Protein AF-A0A7K4CGR8-F1 (afdb_monomer_lite)

Structure (mmCIF, N/CA/C/O backbone):
data_AF-A0A7K4CGR8-F1
#
_entry.id   AF-A0A7K4CGR8-F1
#
loop_
_atom_site.group_PDB
_atom_site.id
_atom_site.type_symbol
_atom_site.label_atom_id
_atom_site.label_alt_id
_atom_site.label_comp_id
_atom_site.label_asym_id
_atom_site.label_entity_id
_atom_site.label_seq_id
_atom_site.pdbx_PDB_ins_code
_atom_site.Cartn_x
_atom_site.Cartn_y
_atom_site.Cartn_z
_atom_site.occupancy
_atom_site.B_iso_or_equiv
_atom_site.auth_seq_id
_atom_site.auth_comp_id
_atom_site.auth_asym_id
_atom_site.auth_atom_id
_atom_site.pdbx_PDB_model_num
ATOM 1 N N . MET A 1 1 ? 19.604 0.598 11.572 1.00 49.72 1 MET A N 1
ATOM 2 C CA . MET A 1 1 ? 18.915 0.019 10.400 1.00 49.72 1 MET A CA 1
ATOM 3 C C . MET A 1 1 ? 17.506 -0.320 10.841 1.00 49.72 1 MET A C 1
ATOM 5 O O . MET A 1 1 ? 17.378 -1.062 11.800 1.00 49.72 1 MET A O 1
ATOM 9 N N . SER A 1 2 ? 16.476 0.284 10.251 1.00 67.44 2 SER A N 1
ATOM 10 C CA . SER A 1 2 ? 15.091 -0.114 10.523 1.00 67.44 2 SER A CA 1
ATOM 11 C C . SER A 1 2 ? 14.811 -1.440 9.816 1.00 67.44 2 SER A C 1
ATOM 13 O O . SER A 1 2 ? 15.114 -1.584 8.630 1.00 67.44 2 SER A O 1
ATOM 15 N N . GLU A 1 3 ? 14.286 -2.412 10.556 1.00 78.75 3 GLU A N 1
ATOM 16 C CA . GLU A 1 3 ? 13.833 -3.701 10.028 1.00 78.75 3 GLU A CA 1
ATOM 17 C C . GLU A 1 3 ? 12.405 -3.575 9.480 1.00 78.75 3 GLU A C 1
ATOM 19 O O . GLU A 1 3 ? 11.647 -2.694 9.897 1.00 78.75 3 GLU A O 1
ATOM 24 N N . LEU A 1 4 ? 12.041 -4.428 8.517 1.00 80.19 4 LEU A N 1
ATOM 25 C CA . LEU A 1 4 ? 10.659 -4.505 8.045 1.00 80.19 4 LEU A CA 1
ATOM 26 C C . LEU A 1 4 ? 9.768 -5.006 9.191 1.00 80.19 4 LEU A C 1
ATOM 28 O O . LEU A 1 4 ? 10.115 -6.009 9.817 1.00 80.19 4 LEU A O 1
ATOM 32 N N . PRO A 1 5 ? 8.607 -4.378 9.445 1.00 82.19 5 PRO A N 1
ATOM 33 C CA . PRO A 1 5 ? 7.629 -4.913 10.377 1.00 82.19 5 PRO A CA 1
ATOM 34 C C . PRO A 1 5 ? 7.267 -6.358 10.030 1.00 82.19 5 PRO A C 1
ATOM 36 O O . PRO A 1 5 ? 7.144 -6.724 8.853 1.00 82.19 5 PRO A O 1
ATOM 39 N N . ILE A 1 6 ? 7.052 -7.171 11.061 1.00 80.19 6 ILE A N 1
ATOM 40 C CA . ILE A 1 6 ? 6.583 -8.549 10.900 1.00 80.19 6 ILE A CA 1
ATOM 41 C C . ILE A 1 6 ? 5.255 -8.537 10.129 1.00 80.19 6 ILE A C 1
ATOM 43 O O . ILE A 1 6 ? 4.400 -7.675 10.339 1.00 80.19 6 ILE A O 1
ATOM 47 N N . GLY A 1 7 ? 5.103 -9.479 9.196 1.00 83.44 7 GLY A N 1
ATOM 48 C CA . GLY A 1 7 ? 3.905 -9.574 8.358 1.00 83.44 7 GLY A CA 1
ATOM 49 C C . GLY A 1 7 ? 3.837 -8.538 7.233 1.00 83.44 7 GLY A C 1
ATOM 50 O O . GLY A 1 7 ? 2.762 -8.329 6.674 1.00 83.44 7 GLY A O 1
ATOM 51 N N . THR A 1 8 ? 4.956 -7.888 6.887 1.00 93.94 8 THR A N 1
ATOM 52 C CA . THR A 1 8 ? 5.010 -7.037 5.692 1.00 93.94 8 THR A CA 1
ATOM 53 C C . THR A 1 8 ? 4.952 -7.879 4.422 1.00 93.94 8 THR A C 1
ATOM 55 O O . THR A 1 8 ? 5.786 -8.759 4.210 1.00 93.94 8 THR A O 1
ATOM 58 N N . ILE A 1 9 ? 3.991 -7.580 3.550 1.00 95.25 9 ILE A N 1
ATOM 59 C CA . ILE A 1 9 ? 3.764 -8.283 2.289 1.00 95.25 9 ILE A CA 1
ATOM 60 C C . ILE A 1 9 ? 3.895 -7.345 1.085 1.00 95.25 9 ILE A C 1
ATOM 62 O O . ILE A 1 9 ? 3.751 -6.125 1.185 1.00 95.25 9 ILE A O 1
ATOM 66 N N . ARG A 1 10 ? 4.136 -7.939 -0.086 1.00 94.69 10 ARG A N 1
ATOM 67 C CA . ARG A 1 10 ? 3.932 -7.309 -1.395 1.00 94.69 10 ARG A CA 1
ATOM 68 C C . ARG A 1 10 ? 2.884 -8.115 -2.148 1.00 94.69 10 ARG A C 1
ATOM 70 O O . ARG A 1 10 ? 3.066 -9.314 -2.339 1.00 94.69 10 ARG A O 1
ATOM 77 N N . ILE A 1 11 ? 1.837 -7.443 -2.605 1.00 95.44 11 ILE A N 1
ATOM 78 C CA . ILE A 1 11 ? 0.799 -8.052 -3.442 1.00 95.44 11 ILE A CA 1
ATOM 79 C C . ILE A 1 11 ? 1.311 -8.287 -4.874 1.00 95.44 11 ILE A C 1
ATOM 81 O O . ILE A 1 11 ? 2.141 -7.527 -5.403 1.00 95.44 11 ILE A O 1
ATOM 85 N N . LYS A 1 12 ? 0.849 -9.368 -5.499 1.00 96.25 12 LYS A N 1
ATOM 86 C CA . LYS A 1 12 ? 1.096 -9.722 -6.906 1.00 96.25 12 LYS A CA 1
ATOM 87 C C . LYS A 1 12 ? 0.152 -8.945 -7.834 1.00 96.25 12 LYS A C 1
ATOM 89 O O . LYS A 1 12 ? -0.824 -8.366 -7.362 1.00 96.25 12 LYS A O 1
ATOM 94 N N . PRO A 1 13 ? 0.425 -8.886 -9.150 1.00 95.81 13 PRO A N 1
ATOM 95 C CA . PRO A 1 13 ? -0.544 -8.351 -10.100 1.00 95.81 13 PRO A CA 1
ATOM 96 C C . PRO A 1 13 ? -1.912 -9.024 -9.930 1.00 95.81 13 PRO A C 1
ATOM 98 O O . PRO A 1 13 ? -1.989 -10.243 -9.798 1.00 95.81 13 PRO A O 1
ATOM 101 N N . TRP A 1 14 ? -2.956 -8.203 -9.928 1.00 96.06 14 TRP A N 1
ATOM 102 C CA . TRP A 1 14 ? -4.363 -8.537 -9.706 1.00 96.06 14 TRP A CA 1
ATOM 103 C C . TRP A 1 14 ? -4.730 -9.011 -8.292 1.00 96.06 14 TRP A C 1
ATOM 105 O O . TRP A 1 14 ? -5.888 -9.339 -8.050 1.00 96.06 14 TRP A O 1
ATOM 115 N N . GLU A 1 15 ? -3.795 -8.978 -7.339 1.00 97.81 15 GLU A N 1
ATOM 116 C CA . GLU A 1 15 ? -4.116 -9.086 -5.915 1.00 97.81 15 GLU A CA 1
ATOM 117 C C . GLU A 1 15 ? -4.465 -7.712 -5.337 1.00 97.81 15 GLU A C 1
ATOM 119 O O . GLU A 1 15 ? -3.903 -6.681 -5.723 1.00 97.81 15 GLU A O 1
ATOM 124 N N . GLU A 1 16 ? -5.390 -7.715 -4.381 1.00 97.31 16 GLU A N 1
ATOM 125 C CA . GLU A 1 16 ? -5.906 -6.516 -3.741 1.00 97.31 16 GLU A CA 1
ATOM 126 C C . GLU A 1 16 ? -5.862 -6.638 -2.215 1.00 97.31 16 GLU A C 1
ATOM 128 O O . GLU A 1 16 ? -6.311 -7.627 -1.637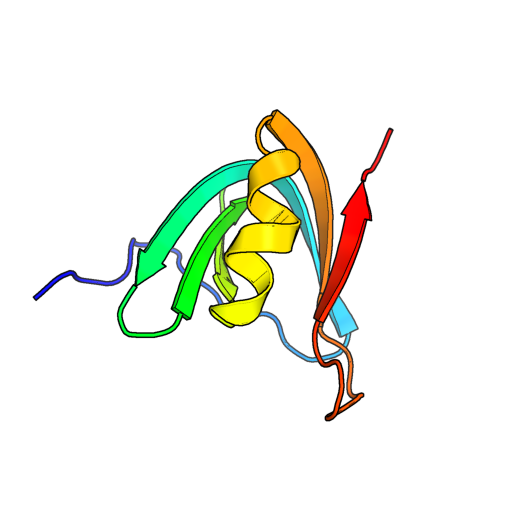 1.00 97.31 16 GLU A O 1
ATOM 133 N N . ALA A 1 17 ? -5.347 -5.597 -1.565 1.00 97.12 17 ALA A N 1
ATOM 134 C CA . ALA A 1 17 ? -5.422 -5.402 -0.126 1.00 97.12 17 ALA A CA 1
ATOM 135 C C . ALA A 1 17 ? -6.607 -4.490 0.203 1.00 97.12 17 ALA A C 1
ATOM 137 O O . ALA A 1 17 ? -6.669 -3.368 -0.301 1.00 97.12 17 ALA A O 1
ATOM 138 N N . VAL A 1 18 ? -7.523 -4.948 1.060 1.00 97.44 18 VAL A N 1
ATOM 139 C CA . VAL A 1 18 ? -8.699 -4.178 1.488 1.00 97.44 18 VAL A CA 1
ATOM 140 C C . VAL A 1 18 ? -8.748 -4.086 3.005 1.00 97.44 18 VAL A C 1
ATOM 142 O O . VAL A 1 18 ? -8.681 -5.102 3.694 1.00 97.44 18 VAL A O 1
ATOM 145 N N . GLY A 1 19 ? -8.930 -2.879 3.527 1.00 97.50 19 GLY A N 1
ATOM 146 C CA . GLY A 1 19 ? -9.056 -2.647 4.960 1.00 97.50 19 GLY A CA 1
ATOM 147 C C . GLY A 1 19 ? -8.944 -1.175 5.314 1.00 97.50 19 GLY A C 1
ATOM 148 O O . GLY A 1 19 ? -8.861 -0.314 4.438 1.00 97.50 19 GLY A O 1
ATOM 149 N N . ASP A 1 20 ? -8.954 -0.892 6.608 1.00 98.12 20 ASP A N 1
ATOM 150 C CA . ASP A 1 20 ? -8.811 0.469 7.110 1.00 98.12 20 ASP A CA 1
ATOM 151 C C . ASP A 1 20 ? -7.340 0.870 7.028 1.00 98.12 20 ASP A C 1
ATOM 153 O O . ASP A 1 20 ? -6.474 0.137 7.503 1.00 98.12 20 ASP A O 1
ATOM 157 N N . LEU A 1 21 ? -7.043 2.004 6.393 1.00 98.25 21 LEU A N 1
ATOM 158 C CA . LEU A 1 21 ? -5.687 2.536 6.350 1.00 98.25 21 LEU A CA 1
ATOM 159 C C . LEU A 1 21 ? -5.366 3.164 7.706 1.00 98.25 21 LEU A C 1
ATOM 161 O O . LEU A 1 21 ? -5.823 4.265 8.007 1.00 98.25 21 LEU A O 1
ATOM 165 N N . LEU A 1 22 ? -4.584 2.469 8.523 1.00 97.81 22 LEU A N 1
ATOM 166 C CA . LEU A 1 22 ? -4.291 2.882 9.895 1.00 97.81 22 LEU A CA 1
ATOM 167 C C . LEU A 1 22 ? -3.067 3.794 9.964 1.00 97.81 22 LEU A C 1
ATOM 169 O O . LEU A 1 22 ? -3.048 4.763 10.722 1.00 97.81 22 LEU A O 1
ATOM 173 N N . LYS A 1 23 ? -2.042 3.497 9.160 1.00 97.06 23 LYS A N 1
ATOM 174 C CA . LYS A 1 23 ? -0.750 4.180 9.222 1.00 97.06 23 LYS A CA 1
ATOM 175 C C . LYS A 1 23 ? -0.005 4.105 7.896 1.00 97.06 23 LYS A C 1
ATOM 177 O O . LYS A 1 23 ? -0.121 3.128 7.162 1.00 97.06 23 LYS A O 1
ATOM 182 N N . ILE A 1 24 ? 0.815 5.118 7.632 1.00 97.00 24 ILE A N 1
ATOM 183 C CA . ILE A 1 24 ? 1.855 5.085 6.603 1.00 97.00 24 ILE A CA 1
ATOM 184 C C . ILE A 1 24 ? 3.192 5.410 7.267 1.00 97.00 24 ILE A C 1
ATOM 186 O O . ILE A 1 24 ? 3.274 6.323 8.089 1.00 97.00 24 ILE A O 1
ATOM 190 N N . ALA A 1 25 ? 4.232 4.646 6.943 1.00 95.50 25 ALA A N 1
ATOM 191 C CA . ALA A 1 25 ? 5.590 4.890 7.414 1.00 95.50 25 ALA A CA 1
ATOM 192 C C . ALA A 1 25 ? 6.600 4.747 6.271 1.00 95.50 25 ALA A C 1
ATOM 194 O O . ALA A 1 25 ? 6.578 3.757 5.540 1.00 95.50 25 ALA A O 1
ATOM 195 N N . ALA A 1 26 ? 7.519 5.704 6.150 1.00 94.25 26 ALA A N 1
ATOM 196 C CA . ALA A 1 26 ? 8.626 5.615 5.207 1.00 94.25 26 ALA A CA 1
ATOM 197 C C . ALA A 1 26 ? 9.608 4.495 5.599 1.00 94.25 26 ALA A C 1
ATOM 199 O O . ALA A 1 26 ? 9.984 4.346 6.765 1.00 94.25 26 ALA A O 1
ATOM 200 N N . PHE A 1 27 ? 10.060 3.721 4.613 1.00 93.50 27 PHE A N 1
ATOM 201 C CA . PHE A 1 27 ? 10.993 2.614 4.796 1.00 93.50 27 PHE A CA 1
ATOM 202 C C . PHE A 1 27 ? 11.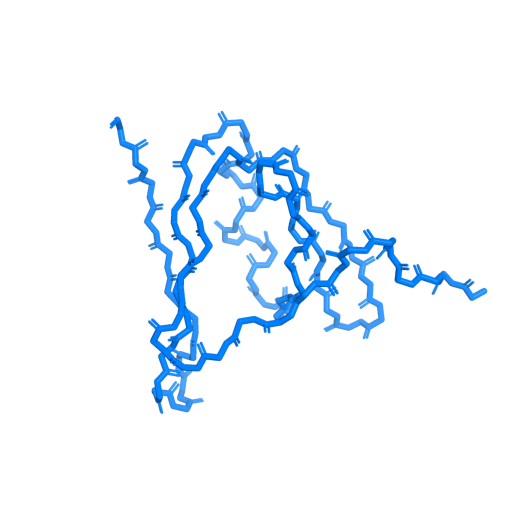899 2.438 3.573 1.00 93.50 27 PHE A C 1
ATOM 204 O O . PHE A 1 27 ? 11.456 1.951 2.542 1.00 93.50 27 PHE A O 1
ATOM 211 N N . GLN A 1 28 ? 13.183 2.799 3.687 1.00 90.12 28 GLN A N 1
ATOM 212 C CA . GLN A 1 28 ? 14.225 2.517 2.679 1.00 90.12 28 GLN A CA 1
ATOM 213 C C . GLN A 1 28 ? 13.814 2.801 1.211 1.00 90.12 28 GLN A C 1
ATOM 215 O O . GLN A 1 28 ? 14.028 1.974 0.328 1.00 90.12 28 GLN A O 1
ATOM 220 N N . GLY A 1 29 ? 13.196 3.956 0.938 1.00 92.06 29 GLY A N 1
ATOM 221 C CA . GLY A 1 29 ? 12.738 4.323 -0.416 1.00 92.06 29 GLY A CA 1
ATOM 222 C C . GLY A 1 29 ? 11.377 3.741 -0.826 1.00 92.06 29 GLY A C 1
ATOM 223 O O . GLY A 1 29 ? 10.943 3.923 -1.958 1.00 92.06 29 GLY A O 1
ATOM 224 N N . PHE A 1 30 ? 10.690 3.080 0.100 1.00 95.56 30 PHE A N 1
ATOM 225 C CA . PHE A 1 30 ? 9.309 2.616 0.006 1.00 95.56 30 PHE A CA 1
ATOM 226 C C . PHE A 1 30 ? 8.469 3.258 1.115 1.00 95.56 30 PHE A C 1
ATOM 228 O O . PHE A 1 30 ? 9.000 3.922 2.010 1.00 95.56 30 PHE A O 1
ATOM 235 N N . ILE A 1 31 ? 7.166 3.002 1.092 1.00 96.94 31 ILE A N 1
ATOM 236 C CA . ILE A 1 31 ? 6.303 3.157 2.261 1.00 96.94 31 ILE A CA 1
ATOM 237 C C . ILE A 1 31 ? 5.754 1.805 2.700 1.00 96.94 31 ILE A C 1
ATOM 239 O O . ILE A 1 31 ? 5.540 0.903 1.889 1.00 96.94 31 ILE A O 1
ATOM 243 N N . ILE A 1 32 ? 5.486 1.688 3.991 1.00 97.44 32 ILE A N 1
ATOM 244 C CA . ILE A 1 32 ? 4.670 0.627 4.563 1.00 97.44 32 ILE A CA 1
ATOM 245 C C . ILE A 1 32 ? 3.323 1.244 4.914 1.00 97.44 32 ILE A C 1
ATOM 247 O O . ILE A 1 32 ? 3.258 2.150 5.745 1.00 97.44 32 ILE A O 1
ATOM 251 N N . ALA A 1 33 ? 2.269 0.762 4.263 1.00 97.31 33 ALA A N 1
ATOM 252 C CA . ALA A 1 33 ? 0.892 1.095 4.585 1.00 97.31 33 ALA A CA 1
ATOM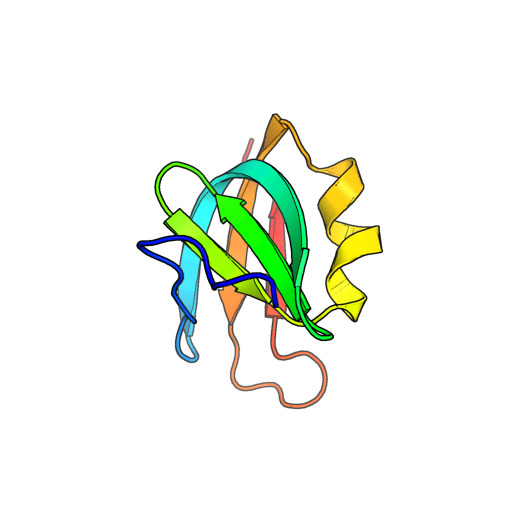 253 C C . ALA A 1 33 ? 0.295 -0.013 5.458 1.00 97.31 33 ALA A C 1
ATOM 255 O O . ALA A 1 33 ? 0.216 -1.166 5.038 1.00 97.31 33 ALA A O 1
ATOM 256 N N . GLU A 1 34 ? -0.128 0.333 6.664 1.00 97.44 34 GLU A N 1
ATOM 257 C CA . GLU A 1 34 ? -0.866 -0.565 7.546 1.00 97.44 34 GLU A CA 1
ATOM 258 C C . GLU A 1 34 ? -2.339 -0.550 7.128 1.00 97.44 34 GLU A C 1
ATOM 260 O O . GLU A 1 34 ? -3.014 0.473 7.261 1.00 97.44 34 GLU A O 1
ATOM 265 N N . ILE A 1 35 ? -2.818 -1.660 6.564 1.00 96.62 35 ILE A N 1
ATOM 266 C CA . ILE A 1 35 ? -4.179 -1.809 6.036 1.00 96.62 35 ILE A CA 1
ATOM 267 C C . ILE A 1 35 ? -4.855 -2.953 6.793 1.00 96.62 35 ILE A C 1
ATOM 269 O O . ILE A 1 35 ? -4.562 -4.126 6.562 1.00 96.62 35 ILE A O 1
ATOM 273 N N . GLY A 1 36 ? -5.758 -2.629 7.718 1.00 93.38 36 GLY A N 1
ATOM 274 C CA . GLY A 1 36 ? -6.342 -3.610 8.633 1.00 93.38 36 GLY A CA 1
ATOM 275 C C . GLY A 1 36 ? -5.265 -4.316 9.467 1.00 93.38 36 GLY A C 1
ATOM 276 O O . GLY A 1 36 ? -4.616 -3.692 10.294 1.00 93.38 36 GLY A O 1
ATOM 277 N N . HIS A 1 37 ? -5.074 -5.620 9.251 1.00 92.06 37 HIS A N 1
ATOM 278 C CA . HIS A 1 37 ? -4.099 -6.438 9.991 1.00 92.06 37 HIS A CA 1
ATOM 279 C C . HIS A 1 37 ? -2.818 -6.747 9.203 1.00 92.06 37 HIS A C 1
ATOM 281 O O . HIS A 1 37 ? -2.024 -7.584 9.632 1.00 92.06 37 HIS A O 1
ATOM 287 N N . ILE A 1 38 ? -2.629 -6.128 8.033 1.00 94.69 38 ILE A N 1
ATOM 288 C CA . ILE A 1 38 ? -1.464 -6.370 7.177 1.00 94.69 38 ILE A CA 1
ATOM 289 C C . ILE A 1 38 ? -0.624 -5.109 7.001 1.00 94.69 38 ILE A C 1
ATOM 291 O O . ILE A 1 38 ? -1.137 -3.993 6.935 1.00 94.69 38 ILE A O 1
ATOM 295 N N . ASN A 1 39 ? 0.682 -5.313 6.850 1.00 96.94 39 ASN A N 1
ATOM 296 C CA . ASN A 1 39 ? 1.622 -4.276 6.450 1.00 96.94 39 ASN A CA 1
ATOM 297 C C . ASN A 1 39 ? 1.897 -4.434 4.951 1.00 96.94 39 ASN A C 1
ATOM 299 O O . ASN A 1 39 ? 2.437 -5.449 4.518 1.00 96.94 39 ASN A O 1
ATOM 303 N N . LEU A 1 40 ? 1.515 -3.457 4.135 1.00 97.25 40 LEU A N 1
ATOM 304 C CA . LEU A 1 40 ? 1.688 -3.501 2.687 1.00 97.25 40 LEU A CA 1
ATOM 305 C C . LEU A 1 40 ? 2.858 -2.616 2.255 1.00 97.25 40 LEU A C 1
ATOM 307 O O . LEU A 1 40 ? 2.848 -1.407 2.476 1.00 97.25 40 LEU A O 1
ATOM 311 N N . LEU A 1 41 ? 3.854 -3.215 1.603 1.00 97.19 41 LEU A N 1
ATOM 312 C CA . LEU A 1 41 ? 5.017 -2.496 1.091 1.00 97.19 41 LEU A CA 1
ATOM 313 C C . LEU A 1 41 ? 4.727 -1.912 -0.297 1.00 97.19 41 LEU A C 1
ATOM 315 O O . LEU A 1 41 ? 4.507 -2.650 -1.263 1.00 97.19 41 LEU A O 1
ATOM 319 N N . LEU A 1 42 ? 4.777 -0.587 -0.402 1.00 96.88 42 LEU A N 1
ATOM 320 C CA . LEU A 1 42 ? 4.379 0.186 -1.575 1.00 96.88 42 LEU A CA 1
ATOM 321 C C . LEU A 1 42 ? 5.492 1.146 -2.030 1.00 96.88 42 LEU A C 1
ATOM 323 O O . LEU A 1 42 ? 6.349 1.525 -1.232 1.00 96.88 42 LEU A O 1
ATOM 327 N N . PRO A 1 43 ? 5.502 1.551 -3.310 1.00 95.81 43 PRO A N 1
ATOM 328 C CA . PRO A 1 43 ? 6.347 2.641 -3.797 1.00 95.81 43 PRO A CA 1
ATOM 329 C C . PRO A 1 43 ? 6.157 3.951 -3.012 1.00 95.81 43 PRO A C 1
ATOM 331 O O . PRO A 1 43 ? 5.059 4.243 -2.537 1.00 95.81 43 PRO A O 1
ATOM 334 N N . ASN A 1 44 ? 7.229 4.734 -2.861 1.00 95.81 44 ASN A N 1
ATOM 335 C CA . ASN A 1 44 ? 7.219 5.962 -2.058 1.00 95.81 44 ASN A CA 1
ATOM 336 C C . ASN A 1 44 ? 6.395 7.109 -2.663 1.00 95.81 44 ASN A C 1
ATOM 338 O O . ASN A 1 44 ? 5.876 7.945 -1.930 1.00 95.81 44 ASN A O 1
ATOM 342 N N . ASP A 1 45 ? 6.231 7.142 -3.982 1.00 94.19 45 ASP A N 1
ATOM 343 C CA . ASP A 1 45 ? 5.441 8.140 -4.706 1.00 94.19 45 ASP A CA 1
ATOM 344 C C . ASP A 1 45 ? 3.947 8.106 -4.339 1.00 94.19 45 ASP A C 1
ATOM 346 O O . ASP A 1 45 ? 3.237 9.090 -4.542 1.00 94.19 45 ASP A O 1
ATOM 350 N N . LEU A 1 46 ? 3.474 7.011 -3.733 1.00 96.00 46 LEU A N 1
ATOM 351 C CA . LEU A 1 46 ? 2.106 6.888 -3.231 1.00 96.00 46 LEU A CA 1
ATOM 352 C C . LEU A 1 46 ? 1.879 7.559 -1.868 1.00 96.00 46 LEU A C 1
ATOM 354 O O . LEU A 1 46 ? 0.726 7.719 -1.470 1.00 96.00 46 LEU A O 1
ATOM 358 N N . GLU A 1 47 ? 2.926 7.963 -1.144 1.00 96.56 47 GLU A N 1
ATOM 359 C CA . GLU A 1 47 ? 2.806 8.486 0.226 1.00 96.56 47 GLU A CA 1
ATOM 360 C C . GLU A 1 47 ? 1.876 9.701 0.305 1.00 96.56 47 GLU A C 1
ATOM 362 O O . GLU A 1 47 ? 0.925 9.716 1.091 1.00 96.56 47 GLU A O 1
ATOM 367 N N . SER A 1 48 ? 2.101 10.696 -0.556 1.00 96.69 48 SER A N 1
ATOM 368 C CA . SER A 1 48 ? 1.307 11.931 -0.593 1.00 96.69 48 SER A CA 1
ATOM 369 C C . SER A 1 48 ? -0.148 11.690 -1.007 1.00 96.69 48 SER A C 1
ATOM 371 O O . SER A 1 48 ? -1.038 12.442 -0.613 1.00 96.69 48 SER A O 1
ATOM 373 N N . LEU A 1 49 ? -0.398 10.624 -1.771 1.00 96.38 49 LEU A N 1
ATOM 374 C CA . LEU A 1 49 ? -1.715 10.265 -2.293 1.00 96.38 49 LEU A CA 1
ATOM 375 C C . LEU A 1 49 ? -2.538 9.469 -1.276 1.00 96.38 49 LEU A C 1
ATOM 377 O O . LEU A 1 49 ? -3.761 9.606 -1.232 1.00 96.38 49 LEU A O 1
ATOM 381 N N . LEU A 1 50 ? -1.877 8.642 -0.462 1.00 97.56 50 LEU A N 1
ATOM 382 C CA . LEU A 1 50 ? -2.524 7.765 0.512 1.00 97.56 50 LEU A CA 1
ATOM 383 C C . LEU A 1 50 ? -2.620 8.388 1.912 1.00 97.56 50 LEU A C 1
ATOM 385 O O . LEU A 1 50 ? -3.579 8.102 2.621 1.00 97.56 50 LEU A O 1
ATOM 389 N N . THR A 1 51 ? -1.697 9.270 2.310 1.00 97.75 51 THR A N 1
ATOM 390 C CA . THR A 1 51 ? -1.713 9.920 3.641 1.00 97.75 51 THR A CA 1
ATOM 391 C C . THR A 1 51 ? -3.047 10.609 3.972 1.00 97.75 51 THR A C 1
ATOM 393 O O . THR A 1 51 ? -3.552 10.410 5.078 1.00 97.75 51 THR A O 1
ATOM 396 N N . PRO A 1 52 ? -3.704 11.339 3.045 1.00 97.94 52 PRO A N 1
ATOM 397 C CA . PRO A 1 52 ? -5.016 11.941 3.311 1.00 97.94 52 PRO A CA 1
ATOM 398 C C . PRO A 1 52 ? -6.156 10.930 3.523 1.00 97.94 52 PRO A C 1
ATOM 400 O O . PRO A 1 52 ? -7.277 11.321 3.852 1.00 97.94 52 PRO A O 1
ATOM 403 N N . LEU A 1 53 ? -5.912 9.642 3.270 1.00 98.19 53 LEU A N 1
ATOM 404 C CA . LEU A 1 53 ? -6.889 8.562 3.393 1.00 98.19 53 LEU A CA 1
ATOM 405 C C . LEU A 1 53 ? -6.747 7.782 4.708 1.00 98.19 53 LEU A C 1
ATOM 407 O O . LEU A 1 53 ? -7.499 6.833 4.914 1.00 98.19 53 LEU A O 1
ATOM 411 N N . ILE A 1 54 ? -5.812 8.153 5.592 1.00 98.19 54 ILE A N 1
ATOM 412 C CA . ILE A 1 54 ? -5.674 7.527 6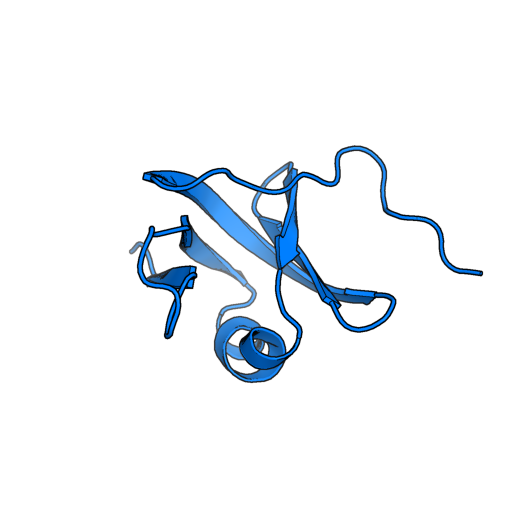.914 1.00 98.19 54 ILE A CA 1
ATOM 413 C C . ILE A 1 54 ? -7.002 7.636 7.681 1.00 98.19 54 ILE A C 1
ATOM 415 O O . ILE A 1 54 ? -7.662 8.675 7.679 1.00 98.19 54 ILE A O 1
ATOM 419 N N . GLY A 1 55 ? -7.408 6.534 8.309 1.00 97.88 55 GLY A N 1
ATOM 420 C CA . GLY A 1 55 ? -8.696 6.363 8.977 1.00 97.88 55 GLY A CA 1
ATOM 421 C C . GLY A 1 55 ? -9.845 5.959 8.047 1.00 97.88 55 GLY A C 1
ATOM 422 O O . GLY A 1 55 ? -10.943 5.701 8.533 1.00 97.88 55 GLY A O 1
ATOM 423 N N . LYS A 1 56 ? -9.627 5.884 6.727 1.00 98.19 56 LYS A N 1
ATOM 424 C CA . LYS A 1 56 ? -10.635 5.416 5.766 1.00 98.19 56 LYS A CA 1
ATOM 425 C C . LYS A 1 56 ? -10.419 3.954 5.408 1.00 98.19 56 LYS A C 1
ATOM 427 O O . LYS A 1 56 ? -9.283 3.487 5.307 1.00 98.19 56 LYS A O 1
ATOM 432 N N . ARG A 1 57 ? -11.516 3.263 5.100 1.00 98.19 57 ARG A N 1
ATOM 433 C CA . ARG A 1 57 ? -11.466 1.963 4.437 1.00 98.19 57 ARG A CA 1
ATOM 434 C C . ARG A 1 57 ? -11.064 2.152 2.980 1.00 98.19 57 ARG A C 1
ATOM 436 O O . ARG A 1 57 ? -11.703 2.903 2.241 1.00 98.19 57 ARG A O 1
ATOM 443 N N . ILE A 1 58 ? -9.998 1.486 2.556 1.00 98.44 58 ILE A N 1
ATOM 444 C CA . ILE A 1 58 ? -9.476 1.564 1.193 1.00 98.44 58 ILE A CA 1
ATOM 445 C C . ILE A 1 58 ? -9.268 0.172 0.605 1.00 98.44 58 ILE A C 1
ATOM 447 O O . ILE A 1 58 ? -9.135 -0.817 1.325 1.00 98.44 58 ILE A O 1
ATOM 451 N N . GLY A 1 59 ? -9.216 0.112 -0.721 1.00 98.00 59 GLY A N 1
ATOM 452 C CA . GLY A 1 59 ? -8.668 -1.026 -1.449 1.00 98.00 59 GLY A CA 1
ATOM 453 C C . GLY A 1 59 ? -7.478 -0.577 -2.285 1.00 98.00 59 GLY A C 1
ATOM 454 O O . GLY A 1 59 ? -7.594 0.429 -2.987 1.00 98.00 59 GLY A O 1
ATOM 455 N N . ILE A 1 60 ? -6.358 -1.298 -2.211 1.00 97.94 60 ILE A N 1
ATOM 456 C CA . ILE A 1 60 ? -5.168 -1.103 -3.047 1.00 97.94 60 ILE A CA 1
ATOM 457 C C . ILE A 1 60 ? -4.934 -2.366 -3.865 1.00 97.94 60 ILE A C 1
ATOM 459 O O . ILE A 1 60 ? -4.661 -3.428 -3.308 1.00 97.94 60 ILE A O 1
ATOM 463 N N . ILE A 1 61 ? -4.986 -2.229 -5.186 1.00 97.94 61 ILE A N 1
ATOM 464 C CA . ILE A 1 61 ? -4.726 -3.304 -6.142 1.00 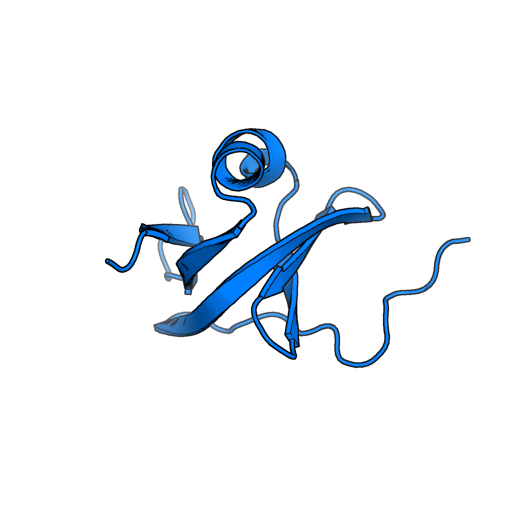97.94 61 ILE A CA 1
ATOM 465 C C . ILE A 1 61 ? -3.417 -3.039 -6.876 1.00 97.94 61 ILE A C 1
ATOM 467 O O . ILE A 1 61 ? -3.127 -1.901 -7.272 1.00 97.94 61 ILE A O 1
ATOM 471 N N . ARG A 1 62 ? -2.636 -4.097 -7.098 1.00 97.81 62 ARG A N 1
ATOM 472 C CA . ARG A 1 62 ? -1.524 -4.056 -8.047 1.00 97.81 62 ARG A CA 1
ATOM 473 C C . ARG A 1 62 ? -2.003 -4.527 -9.415 1.00 97.81 62 ARG A C 1
ATOM 475 O O . ARG A 1 62 ? -2.679 -5.536 -9.515 1.00 97.81 62 ARG A O 1
ATOM 482 N N . THR A 1 63 ? -1.641 -3.823 -10.472 1.00 95.81 63 THR A N 1
ATOM 483 C CA . THR A 1 63 ? -1.971 -4.147 -11.866 1.00 95.81 63 THR A CA 1
ATOM 484 C C . THR A 1 63 ? -0.704 -4.508 -12.642 1.00 95.81 63 THR A C 1
ATOM 486 O O . THR A 1 63 ? 0.411 -4.388 -12.124 1.00 95.81 63 THR A O 1
ATOM 489 N N . ASP A 1 64 ? -0.869 -4.977 -13.872 1.00 94.38 64 ASP A N 1
ATOM 490 C CA . ASP A 1 64 ? 0.208 -5.239 -14.833 1.00 94.38 64 ASP A CA 1
ATOM 491 C C . ASP A 1 64 ? 0.623 -3.993 -15.645 1.00 94.38 64 ASP A C 1
ATOM 493 O O . ASP A 1 64 ? 1.587 -4.046 -16.410 1.00 94.38 64 ASP A O 1
ATOM 497 N N . ASP A 1 65 ? -0.042 -2.851 -15.436 1.00 93.75 65 ASP A N 1
ATOM 498 C CA . ASP A 1 65 ? 0.340 -1.564 -16.016 1.00 93.75 65 ASP A CA 1
ATOM 499 C C . ASP A 1 65 ? 1.671 -1.083 -15.421 1.00 93.75 65 ASP A C 1
ATOM 501 O O . ASP A 1 65 ? 1.734 -0.556 -14.310 1.00 93.75 65 ASP A O 1
ATOM 505 N N . LEU A 1 66 ? 2.754 -1.229 -16.186 1.00 89.81 66 LEU A N 1
ATOM 506 C CA . LEU A 1 66 ? 4.101 -0.841 -15.761 1.00 89.81 66 LEU A CA 1
ATOM 507 C C . LEU A 1 66 ? 4.247 0.658 -15.463 1.00 89.81 66 LEU A C 1
ATOM 509 O O . LEU A 1 66 ? 5.137 1.036 -14.703 1.00 89.81 66 LEU A O 1
ATOM 513 N N . ARG A 1 67 ? 3.404 1.520 -16.048 1.00 91.81 67 ARG A N 1
ATOM 514 C CA . ARG A 1 67 ? 3.452 2.972 -15.808 1.00 91.81 67 ARG A CA 1
ATOM 515 C C . ARG A 1 67 ? 2.707 3.358 -14.542 1.00 91.81 67 ARG A C 1
ATOM 517 O O . ARG A 1 67 ? 3.042 4.362 -13.920 1.00 91.81 67 ARG A O 1
ATOM 524 N N . ARG A 1 68 ? 1.688 2.581 -14.174 1.00 90.25 68 ARG A N 1
ATOM 525 C CA . ARG A 1 68 ? 0.885 2.804 -12.973 1.00 90.25 68 ARG A CA 1
ATOM 526 C C . ARG A 1 68 ? 0.519 1.473 -12.310 1.00 90.25 68 ARG A C 1
ATOM 528 O O . ARG A 1 68 ? -0.649 1.080 -12.311 1.00 90.25 68 ARG A O 1
ATOM 535 N N . PRO A 1 69 ? 1.502 0.799 -11.689 1.00 94.62 69 PRO A N 1
ATOM 536 C CA . PRO A 1 69 ? 1.323 -0.561 -11.203 1.00 94.62 69 PRO A CA 1
ATOM 537 C C . PRO A 1 69 ? 0.398 -0.645 -9.996 1.00 94.62 69 PRO A C 1
ATOM 539 O O . PRO A 1 69 ? -0.067 -1.734 -9.702 1.00 94.62 69 PRO A O 1
ATOM 542 N N . TYR A 1 70 ? 0.093 0.457 -9.309 1.00 97.00 70 TYR A N 1
ATOM 543 C CA . TYR A 1 70 ? -0.835 0.469 -8.180 1.00 97.00 70 TYR A CA 1
ATOM 544 C C . TYR A 1 70 ? -2.002 1.417 -8.428 1.00 97.00 70 TYR A C 1
ATOM 546 O O . TYR A 1 70 ? -1.840 2.548 -8.900 1.00 97.00 70 TYR A O 1
ATOM 554 N N . ARG A 1 71 ? -3.196 0.952 -8.067 1.00 96.75 71 ARG A N 1
ATOM 555 C CA . ARG A 1 71 ? -4.431 1.738 -8.054 1.00 96.75 71 ARG A CA 1
ATOM 556 C C . ARG A 1 71 ? -5.093 1.583 -6.695 1.00 96.75 71 ARG A C 1
ATOM 558 O O . ARG A 1 71 ? -4.930 0.560 -6.037 1.00 96.75 71 ARG A O 1
ATOM 565 N N . TRP A 1 72 ? -5.840 2.597 -6.282 1.00 97.19 72 TRP A N 1
ATOM 566 C CA . TRP A 1 72 ? -6.552 2.580 -5.012 1.00 97.19 72 TRP A CA 1
ATOM 567 C C . TRP A 1 72 ? -7.938 3.198 -5.145 1.00 97.19 72 TRP A C 1
ATOM 569 O O . TRP A 1 72 ? -8.196 3.988 -6.057 1.00 97.19 72 TRP A O 1
ATOM 579 N N . ARG A 1 73 ? -8.828 2.841 -4.220 1.00 97.62 73 ARG A N 1
ATOM 580 C CA . ARG A 1 73 ? -10.132 3.488 -4.034 1.00 97.62 73 ARG A CA 1
ATOM 581 C C . ARG A 1 73 ? -10.461 3.596 -2.551 1.00 97.62 73 ARG A C 1
ATOM 583 O O . ARG A 1 73 ? -10.019 2.762 -1.763 1.00 97.62 73 ARG A O 1
ATOM 590 N N . VAL A 1 74 ? -11.279 4.583 -2.205 1.00 97.75 74 VAL A N 1
ATOM 591 C CA . VAL A 1 74 ? -11.981 4.619 -0.917 1.00 97.75 74 VAL A CA 1
ATOM 592 C C . VAL A 1 74 ? -13.218 3.731 -1.025 1.00 97.75 74 VAL A C 1
ATOM 594 O O . VAL A 1 74 ? -13.887 3.728 -2.060 1.00 97.75 74 VAL A O 1
ATOM 597 N N . ILE A 1 75 ? -13.487 2.960 0.020 1.00 96.19 75 ILE A N 1
ATOM 598 C CA . ILE A 1 75 ? -14.666 2.109 0.148 1.00 96.19 7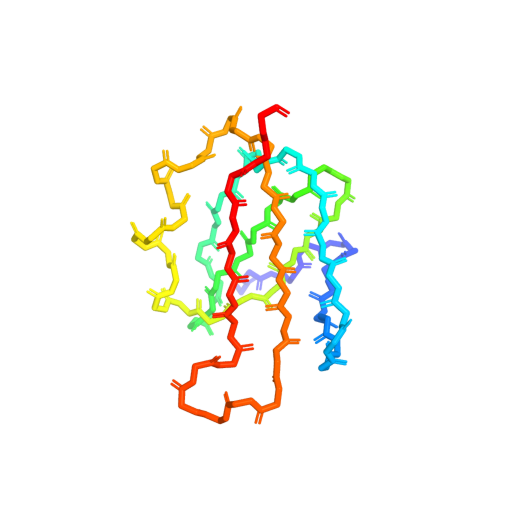5 ILE A CA 1
ATOM 599 C C . ILE A 1 75 ? -15.565 2.770 1.190 1.00 96.19 75 ILE A C 1
ATOM 601 O O . ILE A 1 75 ? -15.122 3.003 2.315 1.00 96.19 75 ILE A O 1
ATOM 605 N N . ASN A 1 76 ? -16.785 3.110 0.778 1.00 85.06 76 ASN A N 1
ATOM 606 C CA . ASN A 1 76 ? -17.804 3.706 1.643 1.00 85.06 76 ASN A CA 1
ATOM 607 C C . ASN A 1 76 ? -18.607 2.628 2.369 1.00 85.06 76 ASN A C 1
ATOM 609 O O . ASN A 1 76 ? -18.802 1.549 1.763 1.00 85.06 76 ASN A O 1
#

Foldseek 3Di:
DDDDPPQEDEDDAFDKQKAAFADWDDDPQWIFTDGPPHTYTGGPVCCVVCVVRHRFIKMWHAHPPPVDRIDMDTDD

Secondary structure (DSSP, 8-state):
-PPPPTTEE-PPTT-EEEEEEEEEEEETTEEEEEETTEEEEEEGGGHHHHGGGTTSEEEEEE-S-TTS-EEEEE--

Sequence (76 aa):
MSELPIGTIRIKPWEEAVGDLLKIAAFQGFIIAEIGHINLLLPNDLESLLTPLIGKRIGIIRTDDLRRPYRWRVIN

Radius of gyration: 11.56 Å; chains: 1; bounding box: 37×22×27 Å

pLDDT: mean 93.99, std 7.44, range [49.72, 98.44]